Protein AF-A0A939B4P1-F1 (afdb_monomer_lite)

Structure (mmCIF, N/CA/C/O backbone):
data_AF-A0A939B4P1-F1
#
_entry.id   AF-A0A939B4P1-F1
#
loop_
_atom_site.group_PDB
_atom_site.id
_atom_site.type_symbol
_atom_site.label_atom_id
_atom_site.label_alt_id
_atom_site.label_comp_id
_atom_site.label_asym_id
_atom_site.label_entity_id
_atom_site.label_seq_id
_atom_site.pdbx_PDB_ins_code
_atom_site.Cartn_x
_atom_site.Cartn_y
_atom_site.Cartn_z
_atom_site.occupancy
_atom_site.B_iso_or_equiv
_atom_site.auth_seq_id
_atom_site.auth_comp_id
_atom_site.auth_asym_id
_atom_site.auth_atom_id
_atom_site.pdbx_PDB_model_num
ATOM 1 N N . MET A 1 1 ? 17.006 -3.351 -13.598 1.00 72.94 1 MET A N 1
ATOM 2 C CA . MET A 1 1 ? 16.974 -4.811 -13.848 1.00 72.94 1 MET A CA 1
ATOM 3 C C . MET A 1 1 ? 16.605 -5.625 -12.603 1.00 72.94 1 MET A C 1
ATOM 5 O O . MET A 1 1 ? 15.665 -6.398 -12.695 1.00 72.94 1 MET A O 1
ATOM 9 N N . GLY A 1 2 ? 17.254 -5.436 -11.440 1.00 89.44 2 GLY A N 1
ATOM 10 C CA . GLY A 1 2 ? 16.949 -6.223 -10.225 1.00 89.44 2 GLY A CA 1
ATOM 11 C C . GLY A 1 2 ? 15.479 -6.185 -9.780 1.00 89.44 2 GLY A C 1
ATOM 12 O O . GLY A 1 2 ? 14.903 -7.220 -9.478 1.00 89.44 2 GLY A O 1
ATOM 13 N N . VAL A 1 3 ? 14.833 -5.016 -9.844 1.00 92.00 3 VAL A N 1
ATOM 14 C CA . VAL A 1 3 ? 13.393 -4.889 -9.553 1.00 92.00 3 VAL A CA 1
ATOM 15 C C . VAL A 1 3 ? 12.529 -5.643 -10.571 1.00 92.00 3 VAL A C 1
ATOM 17 O O . VAL A 1 3 ? 11.600 -6.336 -10.174 1.00 92.00 3 VAL A O 1
ATOM 20 N N . ALA A 1 4 ? 12.852 -5.551 -11.864 1.00 92.06 4 ALA A N 1
ATOM 21 C CA . ALA A 1 4 ? 12.085 -6.184 -12.938 1.00 92.06 4 ALA A CA 1
ATOM 22 C C . ALA A 1 4 ? 12.086 -7.716 -12.829 1.00 92.06 4 ALA A C 1
ATOM 24 O O . ALA A 1 4 ? 11.032 -8.341 -12.804 1.00 92.06 4 ALA A O 1
ATOM 25 N N . VAL A 1 5 ? 13.268 -8.319 -12.709 1.00 94.06 5 VAL A N 1
ATOM 26 C CA . VAL A 1 5 ? 13.400 -9.784 -12.708 1.00 94.06 5 VAL A CA 1
ATOM 27 C C . VAL A 1 5 ? 13.201 -10.369 -11.308 1.00 94.06 5 VAL A C 1
ATOM 29 O O . VAL A 1 5 ? 12.621 -11.437 -11.165 1.00 94.06 5 VAL A O 1
ATOM 32 N N . GLY A 1 6 ? 13.653 -9.674 -10.260 1.00 93.88 6 GLY A N 1
ATOM 33 C CA . GLY A 1 6 ? 13.606 -10.180 -8.887 1.00 93.88 6 GLY A CA 1
ATOM 34 C C . GLY A 1 6 ? 12.290 -9.908 -8.162 1.00 93.88 6 GLY A C 1
ATOM 35 O O . GLY A 1 6 ? 11.738 -10.809 -7.540 1.00 93.88 6 GLY A O 1
ATOM 36 N N . ASN A 1 7 ? 11.776 -8.676 -8.231 1.00 92.69 7 ASN A N 1
ATOM 37 C CA . ASN A 1 7 ? 10.618 -8.275 -7.422 1.00 92.69 7 ASN A CA 1
ATOM 38 C C . ASN A 1 7 ? 9.295 -8.439 -8.172 1.00 92.69 7 ASN A C 1
ATOM 40 O O . ASN A 1 7 ? 8.315 -8.902 -7.589 1.00 92.69 7 ASN A O 1
ATOM 44 N N . ILE A 1 8 ? 9.272 -8.026 -9.443 1.00 94.62 8 ILE A N 1
ATOM 45 C CA . ILE A 1 8 ? 8.100 -8.154 -10.317 1.00 94.62 8 ILE A CA 1
ATOM 46 C C . ILE A 1 8 ? 7.985 -9.591 -10.840 1.00 94.62 8 ILE A C 1
ATOM 48 O O . ILE A 1 8 ? 6.878 -10.095 -10.991 1.00 94.62 8 ILE A O 1
ATOM 52 N N . GLY A 1 9 ? 9.119 -10.264 -11.069 1.00 94.19 9 GLY A N 1
ATOM 53 C CA . GLY A 1 9 ? 9.151 -11.624 -11.613 1.00 94.19 9 GLY A CA 1
ATOM 54 C C . GLY A 1 9 ? 9.030 -11.671 -13.136 1.00 94.19 9 GLY A C 1
ATOM 55 O O . GLY A 1 9 ? 8.626 -12.691 -13.687 1.00 94.19 9 GLY A O 1
ATOM 56 N N . LEU A 1 10 ? 9.365 -10.576 -13.826 1.00 94.56 10 LEU A N 1
ATOM 57 C CA . LEU A 1 10 ? 9.361 -10.537 -15.284 1.00 94.56 10 LEU A CA 1
ATOM 58 C C . LEU A 1 10 ? 10.518 -11.398 -15.829 1.00 94.56 10 LEU A C 1
ATOM 60 O O . LEU A 1 10 ? 11.664 -11.197 -15.403 1.00 94.56 10 LEU A O 1
ATOM 64 N N . PRO A 1 11 ? 10.273 -12.328 -16.774 1.00 94.94 11 PRO A N 1
ATOM 65 C CA . PRO A 1 11 ? 11.344 -13.080 -17.413 1.00 94.94 11 PRO A CA 1
ATOM 66 C C . PRO A 1 11 ? 12.375 -12.144 -18.045 1.00 94.94 11 PRO A C 1
ATOM 68 O O . PRO A 1 11 ? 12.031 -11.115 -18.623 1.00 94.94 11 PRO A O 1
ATOM 71 N N . TYR A 1 12 ? 13.655 -12.515 -17.975 1.00 94.00 12 TYR A N 1
ATOM 72 C CA . TYR A 1 12 ? 14.743 -11.678 -18.493 1.00 94.00 12 TYR A CA 1
ATOM 73 C C . TYR A 1 12 ? 14.553 -11.310 -19.973 1.00 94.00 12 TYR A C 1
ATOM 75 O O . TYR A 1 12 ? 14.748 -10.159 -20.353 1.00 94.00 12 TYR A O 1
ATOM 83 N N . ASN A 1 13 ? 14.128 -12.276 -20.794 1.00 94.56 13 ASN A N 1
ATOM 84 C CA . ASN A 1 13 ? 13.891 -12.054 -22.220 1.00 94.56 13 ASN A CA 1
ATOM 85 C C . ASN A 1 13 ? 12.765 -11.036 -22.460 1.00 94.56 13 ASN A C 1
ATOM 87 O O . ASN A 1 13 ? 12.908 -10.163 -23.308 1.00 94.56 13 ASN A O 1
ATOM 91 N N . ASP A 1 14 ? 11.689 -11.098 -21.674 1.00 93.38 14 ASP A N 1
ATOM 92 C CA . ASP A 1 14 ? 10.575 -10.156 -21.792 1.00 93.38 14 ASP A CA 1
ATOM 93 C C . ASP A 1 14 ? 11.005 -8.758 -21.346 1.00 93.38 14 ASP A C 1
ATOM 95 O O . ASP A 1 14 ? 10.755 -7.788 -22.053 1.00 93.38 14 ASP A O 1
ATOM 99 N N . PHE A 1 15 ? 11.758 -8.647 -20.245 1.00 93.38 15 PHE A N 1
ATOM 100 C CA . PHE A 1 15 ? 12.327 -7.369 -19.808 1.00 93.38 15 PHE A CA 1
ATOM 101 C C . PHE A 1 15 ? 13.209 -6.720 -20.882 1.00 93.38 15 PHE A C 1
ATOM 103 O O . PHE A 1 15 ? 13.103 -5.521 -21.114 1.00 93.38 15 PHE A O 1
ATOM 110 N N . CYS A 1 16 ? 14.063 -7.499 -21.550 1.00 94.06 16 CYS A N 1
ATOM 111 C CA . CYS A 1 16 ? 14.935 -6.994 -22.612 1.00 94.06 16 CYS A CA 1
ATOM 112 C C . CYS A 1 16 ? 14.185 -6.567 -23.881 1.00 94.06 16 CYS A C 1
ATOM 114 O O . CYS A 1 16 ? 14.764 -5.861 -24.704 1.00 94.06 16 CYS A O 1
ATOM 116 N N . ARG A 1 17 ? 12.932 -7.004 -24.056 1.00 95.69 17 ARG A N 1
ATOM 117 C CA . ARG A 1 17 ? 12.076 -6.636 -25.192 1.00 95.69 17 ARG A CA 1
ATOM 118 C C . ARG A 1 17 ? 11.207 -5.414 -24.917 1.00 95.69 17 ARG A C 1
ATOM 120 O O . ARG A 1 17 ? 10.754 -4.801 -25.876 1.00 95.69 17 ARG A O 1
ATOM 127 N N . LEU A 1 18 ? 10.981 -5.071 -23.648 1.00 95.31 18 LEU A N 1
ATOM 128 C CA . LEU A 1 18 ? 10.217 -3.885 -23.280 1.00 95.31 18 LEU A CA 1
ATOM 129 C C . LEU A 1 18 ? 11.006 -2.611 -23.565 1.00 95.31 18 LEU A C 1
ATOM 131 O O . LEU A 1 18 ? 12.200 -2.496 -23.270 1.00 95.31 18 LEU A O 1
ATOM 135 N N . THR A 1 19 ? 10.295 -1.609 -24.057 1.00 96.00 19 THR A N 1
ATOM 136 C CA . THR A 1 19 ? 10.772 -0.233 -24.045 1.00 96.00 19 THR A CA 1
ATOM 137 C C . THR A 1 19 ? 10.797 0.312 -22.608 1.00 96.00 19 THR A C 1
ATOM 139 O O . THR A 1 19 ? 10.076 -0.175 -21.728 1.00 96.00 19 THR A O 1
ATOM 142 N N . PRO A 1 20 ? 1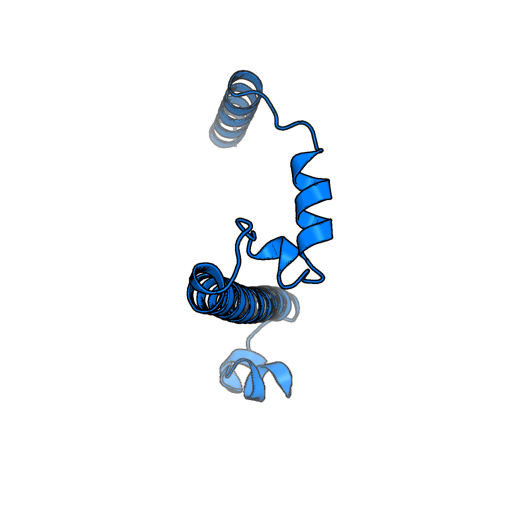1.607 1.351 -22.328 1.00 93.25 20 PRO A N 1
ATOM 143 C CA . PRO A 1 20 ? 11.618 1.988 -21.012 1.00 93.25 20 PRO A CA 1
ATOM 144 C C . PRO A 1 20 ? 10.243 2.508 -20.569 1.00 93.25 20 PRO A C 1
ATOM 146 O O . PRO A 1 20 ? 9.940 2.474 -19.378 1.00 93.25 20 PRO A O 1
ATOM 149 N N . GLU A 1 21 ? 9.417 2.964 -21.512 1.00 96.19 21 GLU A N 1
ATOM 150 C CA . GLU A 1 21 ? 8.063 3.465 -21.254 1.00 96.19 21 GLU A CA 1
ATOM 151 C C . GLU A 1 21 ? 7.108 2.336 -20.854 1.00 96.19 21 GLU A C 1
ATOM 153 O O . GLU A 1 21 ? 6.472 2.409 -19.802 1.00 96.19 21 GLU A O 1
ATOM 158 N N . GLU A 1 22 ? 7.086 1.236 -21.612 1.00 96.25 22 GLU A N 1
ATOM 159 C CA . GLU A 1 22 ? 6.285 0.056 -21.264 1.00 96.25 22 GLU A CA 1
ATOM 160 C C . GLU A 1 22 ? 6.698 -0.519 -19.906 1.00 96.25 22 GLU A C 1
ATOM 162 O O . GLU A 1 22 ? 5.848 -0.857 -19.078 1.00 96.25 22 GLU A O 1
ATOM 167 N N . PHE A 1 23 ? 8.005 -0.579 -19.629 1.00 95.69 23 PHE A N 1
ATOM 168 C CA . PHE A 1 23 ? 8.482 -0.982 -18.310 1.00 95.69 23 PHE A CA 1
ATOM 169 C C . PHE A 1 23 ? 8.046 -0.001 -17.211 1.00 95.69 23 PHE A C 1
ATOM 171 O O . PHE A 1 23 ? 7.725 -0.434 -16.103 1.00 95.69 23 PHE A O 1
ATOM 178 N N . GLY A 1 24 ? 7.996 1.300 -17.508 1.00 95.44 24 GLY A N 1
ATOM 179 C CA . GLY A 1 24 ? 7.465 2.328 -16.614 1.00 95.44 24 GLY A CA 1
ATOM 180 C C . GLY A 1 24 ? 6.025 2.034 -16.193 1.00 95.44 24 GLY A C 1
ATOM 181 O O . GLY A 1 24 ? 5.741 1.998 -14.996 1.00 95.44 24 GLY A O 1
ATOM 182 N N . HIS A 1 25 ? 5.152 1.716 -17.150 1.00 96.56 25 HIS A N 1
ATOM 183 C CA . HIS A 1 25 ? 3.762 1.342 -16.871 1.00 96.56 25 HIS A CA 1
ATOM 184 C C . HIS A 1 25 ? 3.644 0.050 -16.055 1.00 96.56 25 HIS A C 1
ATOM 186 O O . HIS A 1 25 ? 2.869 -0.014 -15.098 1.00 96.56 25 HIS A O 1
ATOM 192 N N . VAL A 1 26 ? 4.443 -0.973 -16.378 1.00 95.69 26 VAL A N 1
ATOM 193 C CA . VAL A 1 26 ? 4.484 -2.225 -15.601 1.00 95.69 26 VAL A CA 1
ATOM 194 C C . VAL A 1 26 ? 4.915 -1.955 -14.158 1.00 95.69 26 VAL A C 1
ATOM 196 O O . VAL A 1 26 ? 4.306 -2.465 -13.215 1.00 95.69 26 VAL A O 1
ATOM 199 N N . TYR A 1 27 ? 5.951 -1.138 -13.967 1.00 95.81 27 TYR A N 1
ATOM 200 C CA . TYR A 1 27 ? 6.448 -0.787 -12.641 1.00 95.81 27 TYR A CA 1
ATOM 201 C C . TYR A 1 27 ? 5.433 0.042 -11.842 1.00 95.81 27 TYR A C 1
ATOM 203 O O . TYR A 1 27 ? 5.230 -0.217 -10.653 1.00 95.81 27 TYR A O 1
ATOM 211 N N . GLU A 1 28 ? 4.761 1.002 -12.477 1.00 97.06 28 GLU A N 1
ATOM 212 C CA . GLU A 1 28 ? 3.708 1.802 -11.850 1.00 97.06 28 GLU A CA 1
ATOM 213 C C . GLU A 1 28 ? 2.546 0.922 -11.377 1.00 97.06 28 GLU A C 1
ATOM 215 O O . GLU A 1 28 ? 2.165 0.990 -10.204 1.00 97.06 28 GLU A O 1
ATOM 220 N N . ALA A 1 29 ? 2.045 0.033 -12.239 1.00 96.50 29 ALA A N 1
ATOM 221 C CA . ALA A 1 29 ? 0.983 -0.905 -11.888 1.00 96.50 29 ALA A CA 1
ATOM 222 C C . ALA A 1 29 ? 1.404 -1.829 -10.734 1.00 96.50 29 ALA A C 1
ATOM 224 O O . ALA A 1 29 ? 0.678 -1.978 -9.750 1.00 96.50 29 ALA A O 1
ATOM 225 N N . TYR A 1 30 ? 2.613 -2.394 -10.806 1.00 96.06 30 TYR A N 1
ATOM 226 C CA . TYR A 1 30 ? 3.160 -3.250 -9.756 1.00 96.06 30 TYR A CA 1
ATOM 227 C C . TYR A 1 30 ? 3.292 -2.518 -8.413 1.00 96.06 30 TYR A C 1
ATOM 229 O O . TYR A 1 30 ? 2.856 -3.026 -7.378 1.00 96.06 30 TYR A O 1
ATOM 237 N N . SER A 1 31 ? 3.891 -1.325 -8.408 1.00 95.94 31 SER A N 1
ATOM 238 C CA . SER A 1 31 ? 4.090 -0.541 -7.184 1.00 95.94 31 SER A CA 1
ATOM 239 C C . SER A 1 31 ? 2.757 -0.111 -6.567 1.00 95.94 31 SER A C 1
ATOM 241 O O . SER A 1 31 ? 2.580 -0.237 -5.354 1.00 95.94 31 SER A O 1
ATOM 243 N N . SER A 1 32 ? 1.790 0.281 -7.402 1.00 96.12 32 SER A N 1
ATOM 244 C CA . SER A 1 32 ? 0.434 0.635 -6.981 1.00 96.12 32 SER A CA 1
ATOM 245 C C . SER A 1 32 ? -0.295 -0.549 -6.351 1.00 96.12 32 SER A C 1
ATOM 247 O O . SER A 1 32 ? -0.880 -0.399 -5.277 1.00 96.12 32 SER A O 1
ATOM 249 N N . GLN A 1 33 ? -0.214 -1.735 -6.964 1.00 96.25 33 GLN A N 1
ATOM 250 C CA . GLN A 1 33 ? -0.810 -2.954 -6.415 1.00 96.25 33 GLN A CA 1
ATOM 251 C C . GLN A 1 33 ? -0.183 -3.316 -5.065 1.00 96.25 33 GLN A C 1
ATOM 253 O O . GLN A 1 33 ? -0.897 -3.542 -4.093 1.00 96.25 33 GLN A O 1
ATOM 258 N N . ARG A 1 34 ? 1.152 -3.291 -4.962 1.00 96.00 34 ARG A N 1
ATOM 259 C CA . ARG A 1 34 ? 1.865 -3.575 -3.705 1.00 96.00 34 ARG A CA 1
ATOM 260 C C . ARG A 1 34 ? 1.471 -2.618 -2.585 1.00 96.00 34 ARG A C 1
ATOM 262 O O . ARG A 1 34 ? 1.305 -3.041 -1.439 1.00 96.00 34 ARG A O 1
ATOM 269 N N . ASP A 1 35 ? 1.333 -1.334 -2.897 1.00 95.56 35 ASP A N 1
ATOM 270 C CA . ASP A 1 35 ? 0.882 -0.348 -1.923 1.00 95.56 35 ASP A CA 1
ATOM 271 C C . ASP A 1 35 ? -0.583 -0.554 -1.528 1.00 95.56 35 ASP A C 1
ATOM 273 O O . ASP A 1 35 ? -0.914 -0.388 -0.351 1.00 95.56 35 ASP A O 1
ATOM 277 N N . ALA A 1 36 ? -1.449 -0.938 -2.468 1.00 95.62 36 ALA A N 1
ATOM 278 C CA . ALA A 1 36 ? -2.839 -1.284 -2.188 1.00 95.62 36 ALA A CA 1
ATOM 279 C C . ALA A 1 36 ? -2.937 -2.513 -1.269 1.00 95.62 36 ALA A C 1
ATOM 281 O O . ALA A 1 36 ? -3.584 -2.425 -0.228 1.00 95.62 36 ALA A O 1
ATOM 282 N N . ASP A 1 37 ? -2.221 -3.596 -1.579 1.00 97.19 37 ASP A N 1
ATOM 283 C CA . ASP A 1 37 ? -2.202 -4.834 -0.787 1.00 97.19 37 ASP A CA 1
ATOM 284 C C . ASP A 1 37 ? -1.673 -4.590 0.630 1.00 97.19 37 ASP A C 1
ATOM 286 O O . ASP A 1 37 ? -2.222 -5.079 1.621 1.00 97.19 37 ASP A O 1
ATOM 290 N N . ARG A 1 38 ? -0.609 -3.784 0.751 1.00 96.31 38 ARG A N 1
ATOM 291 C CA . ARG A 1 38 ? -0.067 -3.385 2.052 1.00 96.31 38 ARG A CA 1
ATOM 292 C C . ARG A 1 38 ? -1.115 -2.624 2.853 1.00 96.31 38 ARG A C 1
ATOM 294 O O . ARG A 1 38 ? -1.327 -2.943 4.021 1.00 96.31 38 ARG A O 1
ATOM 301 N N . LYS A 1 39 ? -1.757 -1.619 2.250 1.00 96.12 39 LYS A N 1
ATOM 302 C CA . LYS A 1 39 ? -2.800 -0.833 2.919 1.00 96.12 39 LYS A CA 1
ATOM 303 C C . LYS A 1 39 ? -3.974 -1.722 3.330 1.00 96.12 39 LYS A C 1
ATOM 305 O O . LYS A 1 39 ? -4.392 -1.628 4.477 1.00 96.12 39 LYS A O 1
ATOM 310 N N . ASP A 1 40 ? -4.442 -2.612 2.457 1.00 97.00 40 ASP A N 1
ATOM 311 C CA . ASP A 1 40 ? -5.523 -3.558 2.758 1.00 97.00 40 ASP A CA 1
ATOM 312 C C . ASP A 1 40 ? -5.183 -4.468 3.945 1.00 97.00 40 ASP A C 1
ATOM 314 O O . ASP A 1 40 ? -5.966 -4.579 4.887 1.00 97.00 40 ASP A O 1
ATOM 318 N N . SER A 1 41 ? -3.977 -5.041 3.968 1.00 97.88 41 SER A N 1
ATOM 319 C CA . SER A 1 41 ? -3.509 -5.867 5.087 1.00 97.88 41 SER A CA 1
ATOM 320 C C . SER A 1 41 ? -3.580 -5.118 6.425 1.00 97.88 41 SER A C 1
ATOM 322 O O . SER A 1 41 ? -4.127 -5.628 7.409 1.00 97.88 41 SER A O 1
ATOM 324 N N . TRP A 1 42 ? -3.110 -3.866 6.451 1.00 97.44 42 TRP A N 1
ATOM 325 C CA . TRP A 1 42 ? -3.195 -3.008 7.634 1.00 97.44 42 TRP A CA 1
ATOM 326 C C . TRP A 1 42 ? -4.639 -2.671 8.022 1.00 97.44 42 TRP A C 1
ATOM 328 O O . TRP A 1 42 ? -4.972 -2.697 9.206 1.00 97.44 42 TRP A O 1
ATOM 338 N N . GLU A 1 43 ? -5.510 -2.391 7.053 1.00 97.44 43 GLU A N 1
ATOM 339 C CA . GLU A 1 43 ? -6.931 -2.117 7.296 1.00 97.44 43 GLU A CA 1
ATOM 340 C C . GLU A 1 43 ? -7.657 -3.334 7.876 1.00 97.44 43 GLU A C 1
ATOM 342 O O . GLU A 1 43 ? -8.389 -3.213 8.861 1.00 97.44 43 GLU A O 1
ATOM 347 N N . ARG A 1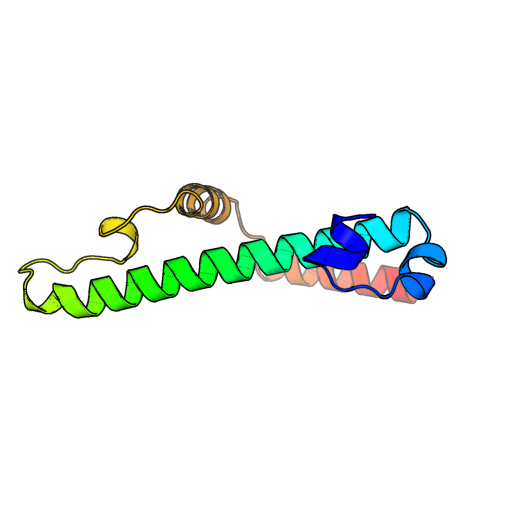 44 ? -7.413 -4.527 7.323 1.00 98.00 44 ARG A N 1
ATOM 348 C CA . ARG A 1 44 ? -7.988 -5.786 7.810 1.00 98.00 44 ARG A CA 1
ATOM 349 C C . ARG A 1 44 ? -7.535 -6.096 9.232 1.00 98.00 44 ARG A C 1
ATOM 351 O O . ARG A 1 44 ? -8.369 -6.431 10.073 1.00 98.00 44 ARG A O 1
ATOM 358 N N . ALA A 1 45 ? -6.243 -5.937 9.522 1.00 98.19 45 ALA A N 1
ATOM 359 C CA . ALA A 1 45 ? -5.704 -6.116 10.869 1.00 98.19 45 ALA A CA 1
ATOM 360 C C . ALA A 1 45 ? -6.308 -5.108 11.861 1.00 98.19 45 ALA A C 1
ATOM 362 O O . ALA A 1 45 ? -6.731 -5.483 12.957 1.00 98.19 45 ALA A O 1
ATOM 363 N N . ARG A 1 46 ? -6.416 -3.837 11.459 1.00 97.88 46 ARG A N 1
ATOM 364 C CA . ARG A 1 46 ? -7.029 -2.764 12.252 1.00 97.88 46 ARG A CA 1
ATOM 365 C C . ARG A 1 46 ? -8.498 -3.048 12.561 1.00 97.88 46 ARG A C 1
ATOM 367 O O . ARG A 1 46 ? -8.921 -2.919 13.712 1.00 97.88 46 ARG A O 1
ATOM 374 N N . LEU A 1 47 ? -9.270 -3.473 11.563 1.00 97.81 47 LEU A N 1
ATOM 375 C CA . LEU A 1 47 ? -10.677 -3.823 11.731 1.00 97.81 47 LEU A CA 1
ATOM 376 C C . LEU A 1 47 ? -10.844 -5.028 12.659 1.00 97.81 47 LEU A C 1
ATOM 378 O O . LEU A 1 47 ? -11.617 -4.955 13.613 1.00 97.81 47 LEU A O 1
ATOM 382 N N . MET A 1 48 ? -10.089 -6.103 12.420 1.00 98.38 48 MET A N 1
ATOM 383 C CA . MET A 1 48 ? -10.135 -7.308 13.248 1.00 98.38 48 MET A CA 1
ATOM 384 C C . MET A 1 48 ? -9.816 -6.986 14.711 1.00 98.38 48 MET A C 1
ATOM 386 O O . MET A 1 48 ? -10.566 -7.360 15.609 1.00 98.38 48 MET A O 1
ATOM 390 N N . THR A 1 49 ? -8.753 -6.213 14.943 1.00 98.06 49 THR A N 1
ATOM 391 C CA . THR A 1 49 ? -8.361 -5.783 16.291 1.00 98.06 49 THR A CA 1
ATOM 392 C C . THR A 1 49 ? -9.469 -4.960 16.944 1.00 98.06 49 THR A C 1
ATOM 394 O O . THR A 1 49 ? -9.802 -5.200 18.099 1.00 98.06 49 THR A O 1
ATOM 397 N N . THR A 1 50 ? -10.101 -4.044 16.199 1.00 98.12 50 THR A N 1
ATOM 398 C CA . THR A 1 50 ? -11.240 -3.248 16.695 1.00 98.12 50 THR A CA 1
ATOM 399 C C . THR A 1 50 ? -12.388 -4.142 17.152 1.00 98.12 50 THR A C 1
ATOM 401 O O . THR A 1 50 ? -12.910 -3.951 18.247 1.00 98.12 50 THR A O 1
ATOM 404 N N . ILE A 1 51 ? -12.755 -5.146 16.351 1.00 97.31 51 ILE A N 1
ATOM 405 C CA . ILE A 1 51 ? -13.821 -6.100 16.685 1.00 97.31 51 ILE A CA 1
ATOM 406 C C . ILE A 1 51 ? -13.467 -6.886 17.952 1.00 97.31 51 ILE A C 1
ATOM 408 O O . ILE A 1 51 ? -14.314 -7.035 18.829 1.00 97.31 51 ILE A O 1
ATOM 412 N N . MET A 1 52 ? -12.219 -7.346 18.073 1.00 98.12 52 MET A N 1
ATOM 413 C CA . MET A 1 52 ? -11.756 -8.134 19.219 1.00 98.12 52 MET A CA 1
ATOM 414 C C . MET A 1 52 ? -11.773 -7.345 20.532 1.00 98.12 52 MET A C 1
ATOM 416 O O . MET A 1 52 ? -12.149 -7.890 21.565 1.00 98.12 52 MET A O 1
ATOM 420 N N . ILE A 1 53 ? -11.393 -6.064 20.516 1.00 97.12 53 ILE A N 1
ATOM 421 C CA . ILE A 1 53 ? -11.329 -5.252 21.743 1.00 97.12 53 ILE A CA 1
ATOM 422 C C . ILE A 1 53 ? -12.668 -4.606 22.113 1.00 97.12 53 ILE A C 1
ATOM 424 O O . ILE A 1 53 ? -12.872 -4.261 23.277 1.00 97.12 53 ILE A O 1
ATOM 428 N N . GLN A 1 54 ? -13.581 -4.421 21.151 1.00 96.00 54 GLN A N 1
ATOM 429 C CA . GLN A 1 54 ? -14.830 -3.681 21.356 1.00 96.00 54 GLN A CA 1
ATOM 430 C C . GLN A 1 54 ? -15.677 -4.183 22.545 1.00 96.00 54 GLN A C 1
ATOM 432 O O . GLN A 1 54 ? -16.200 -3.326 23.261 1.00 96.00 54 GLN A O 1
ATOM 437 N N . PRO A 1 55 ? -15.800 -5.499 22.827 1.00 96.94 55 PRO A N 1
ATOM 438 C CA . PRO A 1 55 ? -16.549 -6.000 23.986 1.00 96.94 55 PRO A CA 1
ATOM 439 C C . PRO A 1 55 ? -15.968 -5.576 25.341 1.00 96.94 55 PRO A C 1
ATOM 441 O O . PRO A 1 55 ? -16.678 -5.557 26.344 1.00 96.94 55 PRO A O 1
ATOM 444 N N . HIS A 1 56 ? -14.683 -5.225 25.382 1.00 97.25 56 HIS A N 1
ATOM 445 C CA . HIS A 1 56 ? -13.975 -4.823 26.597 1.00 97.25 56 HIS A CA 1
ATOM 446 C C . HIS A 1 56 ? -13.994 -3.304 26.823 1.00 97.25 56 HIS A C 1
ATOM 448 O O . HIS A 1 56 ? -13.492 -2.815 27.836 1.00 97.25 56 HIS A O 1
ATOM 454 N N . LEU A 1 57 ? -14.581 -2.541 25.896 1.00 95.88 57 LEU A N 1
ATOM 455 C CA . LEU A 1 57 ? -14.653 -1.086 25.948 1.00 95.88 57 LEU A CA 1
ATOM 456 C C . LEU A 1 57 ? -16.098 -0.627 26.157 1.00 95.88 57 LEU A C 1
ATOM 458 O O . LEU A 1 57 ? -17.010 -1.028 25.443 1.00 95.88 57 LEU A O 1
ATOM 462 N N . LYS A 1 58 ? -16.305 0.298 27.103 1.00 93.88 58 LYS A N 1
ATOM 463 C CA . LYS A 1 58 ? -17.627 0.909 27.350 1.00 93.88 58 LYS A CA 1
ATOM 464 C C . LYS A 1 58 ? -18.080 1.839 26.219 1.00 93.88 58 LYS A C 1
ATOM 466 O O . LYS A 1 58 ? -19.270 2.083 26.062 1.00 93.88 58 LYS A O 1
ATOM 471 N N . LYS A 1 59 ? -17.132 2.410 25.470 1.00 93.88 59 LYS A N 1
ATOM 472 C CA . LYS A 1 59 ? -17.395 3.325 24.352 1.00 93.88 59 LYS A CA 1
ATOM 473 C C . LYS A 1 59 ? -17.195 2.593 23.031 1.00 93.88 59 LYS A C 1
ATOM 475 O O . LYS A 1 59 ? -16.281 1.778 2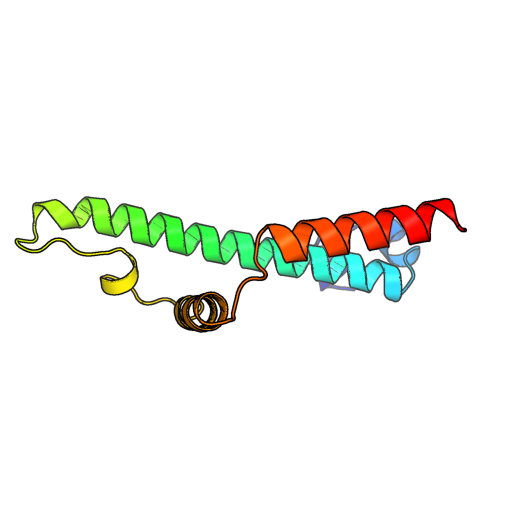2.901 1.00 93.88 59 LYS A O 1
ATOM 480 N N . LYS A 1 60 ? -18.026 2.923 22.042 1.00 92.62 60 LYS A N 1
ATOM 481 C CA . LYS A 1 60 ? -17.832 2.462 20.667 1.00 92.62 60 LYS A CA 1
ATOM 482 C C . LYS A 1 60 ? -16.576 3.118 20.098 1.00 92.62 60 LYS A C 1
ATOM 484 O O . LYS A 1 60 ? -16.469 4.342 20.134 1.00 92.62 60 LYS A O 1
ATOM 489 N N . LEU A 1 61 ? -15.654 2.307 19.598 1.00 94.44 61 LEU A N 1
ATOM 490 C CA . LEU A 1 61 ? -14.399 2.753 19.010 1.00 94.44 61 LEU A CA 1
ATOM 491 C C . LEU A 1 61 ? -14.444 2.513 17.501 1.00 94.44 61 LEU A C 1
ATOM 493 O O . LEU A 1 61 ? -14.828 1.432 17.055 1.00 94.44 61 LEU A O 1
ATOM 497 N N . THR A 1 62 ? -14.071 3.512 16.702 1.00 94.50 62 THR A N 1
ATOM 498 C CA . THR A 1 62 ? -13.895 3.296 15.260 1.00 94.50 62 THR A CA 1
ATOM 499 C C . THR A 1 62 ? -12.491 2.763 14.962 1.00 94.50 62 THR A C 1
ATOM 501 O O . THR A 1 62 ? -11.549 3.082 15.692 1.00 94.50 62 THR A O 1
ATOM 504 N N . PRO A 1 63 ? -12.301 2.005 13.866 1.00 95.75 63 PRO A N 1
ATOM 505 C CA . PRO A 1 63 ? -10.976 1.534 13.466 1.00 95.75 63 PRO A CA 1
ATOM 506 C C . PRO A 1 63 ? -9.933 2.660 13.365 1.00 95.75 63 PRO A C 1
ATOM 508 O O . PRO A 1 63 ? -8.800 2.497 13.808 1.00 95.75 63 PRO A O 1
ATOM 511 N N . GLN A 1 64 ? -10.323 3.833 12.859 1.00 94.88 64 GLN A N 1
ATOM 512 C CA . GLN A 1 64 ? -9.444 4.999 12.716 1.00 94.88 64 GLN A CA 1
ATOM 513 C C . GLN A 1 64 ? -9.056 5.623 14.063 1.00 94.88 64 GLN A C 1
ATOM 515 O O . GLN A 1 64 ? -7.951 6.138 14.197 1.00 94.88 64 GLN A O 1
ATOM 520 N N . GLN A 1 65 ? -9.945 5.569 15.061 1.00 93.69 65 GLN A N 1
ATOM 521 C CA . GLN A 1 65 ? -9.632 6.002 16.425 1.00 93.69 65 GLN A CA 1
ATOM 522 C C . GLN A 1 65 ? -8.718 5.010 17.145 1.00 93.69 65 GLN A C 1
ATOM 524 O O . GLN A 1 65 ? -7.904 5.429 17.963 1.00 93.69 65 GLN A O 1
ATOM 529 N N . LEU A 1 66 ? -8.856 3.711 16.855 1.00 94.88 66 LEU A N 1
ATOM 530 C CA . LEU A 1 66 ? -7.993 2.679 17.424 1.00 94.88 66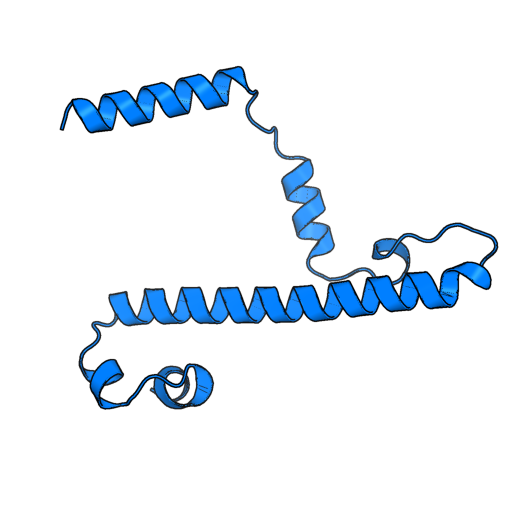 LEU A CA 1
ATOM 531 C C . LEU A 1 66 ? -6.548 2.825 16.941 1.00 94.88 66 LEU A C 1
ATOM 533 O O . LEU A 1 66 ? -5.624 2.800 17.749 1.00 94.88 66 LEU A O 1
ATOM 537 N N . LEU A 1 67 ? -6.357 2.932 15.625 1.00 95.12 67 LEU A N 1
ATOM 538 C CA . LEU A 1 67 ? -5.036 3.018 15.016 1.00 95.12 67 LEU A CA 1
ATOM 539 C C . LEU A 1 67 ? -5.072 3.981 13.820 1.00 95.12 67 LEU A C 1
ATOM 541 O O . LEU A 1 67 ? -5.473 3.569 12.725 1.00 95.12 67 LEU A O 1
ATOM 545 N N . PRO A 1 68 ? -4.664 5.249 13.994 1.00 94.69 68 PRO A N 1
ATOM 546 C CA . PRO A 1 68 ? -4.572 6.188 12.885 1.00 94.69 68 PRO A CA 1
ATOM 547 C C . PRO A 1 68 ? -3.436 5.771 11.947 1.00 94.69 68 PRO A C 1
ATOM 549 O O . PRO A 1 68 ? -2.289 5.617 12.369 1.00 94.69 68 PRO A O 1
ATOM 552 N N . LEU A 1 69 ? -3.753 5.576 10.667 1.00 95.19 69 LEU A N 1
ATOM 553 C CA . LEU A 1 69 ? -2.786 5.186 9.643 1.00 95.19 69 LEU A CA 1
ATOM 554 C C . LEU A 1 69 ? -2.392 6.406 8.794 1.00 95.19 69 LEU A C 1
ATOM 556 O O . LEU A 1 69 ? -3.213 7.303 8.585 1.00 95.19 69 LEU A O 1
ATOM 560 N N . PRO A 1 70 ? -1.166 6.454 8.234 1.00 91.38 70 PRO A N 1
ATOM 561 C CA . PRO A 1 70 ? -0.671 7.639 7.521 1.00 91.38 70 PRO A CA 1
ATOM 562 C C . PRO A 1 70 ? -1.544 8.091 6.338 1.00 91.38 70 PRO A C 1
ATOM 564 O O . PRO A 1 70 ? -1.559 9.267 5.982 1.00 91.38 70 PRO A O 1
ATOM 567 N N . TRP A 1 71 ? -2.286 7.169 5.718 1.00 90.69 71 TRP A N 1
ATOM 568 C CA . TRP A 1 71 ? -3.156 7.454 4.573 1.00 90.69 71 TRP A CA 1
ATOM 569 C C . TRP A 1 71 ? -4.581 7.887 4.948 1.00 90.69 71 TRP A C 1
ATOM 571 O O . TRP A 1 71 ? -5.352 8.239 4.054 1.00 90.69 71 TRP A O 1
ATOM 581 N N . ASP A 1 72 ? -4.947 7.917 6.231 1.00 90.94 72 ASP A N 1
ATOM 582 C CA . ASP A 1 72 ? -6.262 8.416 6.653 1.00 90.94 72 ASP A CA 1
ATOM 583 C C . ASP A 1 72 ? -6.383 9.937 6.421 1.00 90.94 72 ASP A C 1
ATOM 585 O O . ASP A 1 72 ? -7.419 10.418 5.959 1.00 90.94 72 ASP A O 1
ATOM 589 N N . ALA A 1 73 ? -5.295 10.693 6.619 1.00 82.19 73 ALA A N 1
ATOM 590 C CA . ALA A 1 73 ? -5.250 12.136 6.351 1.00 82.19 73 ALA A CA 1
ATOM 591 C C . ALA A 1 73 ? -5.473 12.472 4.863 1.00 82.19 73 ALA A C 1
ATOM 593 O O . ALA A 1 73 ? -6.128 13.458 4.523 1.00 82.19 73 ALA A O 1
ATOM 594 N N . GLN A 1 74 ? -4.987 11.614 3.959 1.00 75.56 74 GLN A N 1
ATOM 595 C CA . GLN A 1 74 ? -5.185 11.774 2.515 1.00 75.56 74 GLN A CA 1
ATOM 596 C C . GLN A 1 74 ? -6.659 11.598 2.118 1.00 75.56 74 GLN A C 1
ATOM 598 O O . GLN A 1 74 ? -7.141 12.270 1.205 1.00 75.56 74 GLN A O 1
ATOM 603 N N . ARG A 1 75 ? -7.397 10.716 2.808 1.00 66.69 75 ARG A N 1
ATOM 604 C CA . ARG A 1 75 ? -8.835 10.506 2.566 1.00 66.69 75 ARG A CA 1
ATOM 605 C C . ARG A 1 75 ? -9.671 11.691 3.044 1.00 66.69 75 ARG A C 1
ATO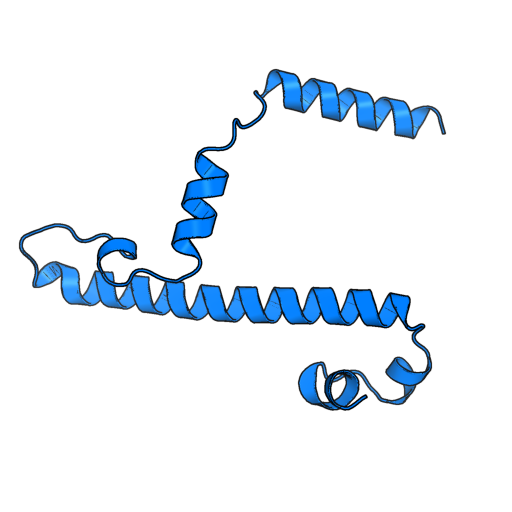M 607 O O . ARG A 1 75 ? -10.591 12.085 2.334 1.00 66.69 75 ARG A O 1
ATOM 614 N N . ALA A 1 76 ? -9.318 12.290 4.183 1.00 63.88 76 ALA A N 1
ATOM 615 C CA . ALA A 1 76 ? -9.986 13.492 4.684 1.00 63.88 76 ALA A CA 1
ATOM 616 C C . ALA A 1 76 ? -9.888 14.659 3.683 1.00 63.88 76 ALA A C 1
ATOM 618 O O . ALA A 1 76 ? -10.880 15.333 3.416 1.00 63.88 76 ALA A O 1
ATOM 619 N N . HIS A 1 77 ? -8.725 14.838 3.048 1.00 60.72 77 HIS A N 1
ATOM 620 C CA . HIS A 1 77 ? -8.556 15.839 1.993 1.00 60.72 77 HIS A CA 1
ATOM 621 C C . HIS A 1 77 ? -9.407 15.561 0.745 1.00 60.72 77 HIS A C 1
ATOM 623 O O . HIS A 1 77 ? -9.991 16.491 0.197 1.00 60.72 77 HIS A O 1
ATOM 629 N N . LYS A 1 78 ? -9.519 14.299 0.302 1.00 60.03 78 LYS A N 1
ATOM 630 C CA . LYS A 1 78 ? -10.356 13.941 -0.861 1.00 60.03 78 LYS A CA 1
ATOM 631 C C . LYS A 1 78 ? -11.855 14.106 -0.597 1.00 60.03 78 LYS A C 1
ATOM 633 O O . LYS A 1 78 ? -12.576 14.484 -1.511 1.00 60.03 78 LYS A O 1
ATOM 638 N N . ALA A 1 79 ? -12.317 13.836 0.624 1.00 60.41 79 ALA A N 1
ATOM 639 C CA . ALA A 1 79 ? -13.722 13.998 1.005 1.00 60.41 79 ALA A CA 1
ATOM 640 C C . ALA A 1 79 ? -14.168 15.470 1.043 1.00 60.41 79 ALA A C 1
ATOM 642 O O . ALA A 1 79 ? -15.332 15.761 0.793 1.00 60.41 79 ALA A O 1
ATOM 643 N N . ASN A 1 80 ? -13.238 16.389 1.316 1.00 60.59 80 ASN A N 1
ATOM 644 C CA . ASN A 1 80 ? -13.501 17.829 1.342 1.00 60.59 80 ASN A CA 1
ATOM 645 C C . ASN A 1 80 ? -13.434 18.493 -0.041 1.00 60.59 80 ASN A C 1
ATOM 647 O O . ASN A 1 80 ? -13.715 19.685 -0.151 1.00 60.59 80 ASN A O 1
ATOM 651 N N . ASN A 1 81 ? -13.048 17.762 -1.090 1.00 62.34 81 ASN A N 1
ATOM 652 C CA . ASN A 1 81 ? -13.057 18.303 -2.442 1.00 62.34 81 ASN A CA 1
ATOM 653 C C . ASN A 1 81 ? -14.493 18.227 -2.993 1.00 62.34 81 ASN A C 1
ATOM 655 O O . ASN A 1 81 ? -15.111 17.164 -2.870 1.00 62.34 81 ASN A O 1
ATOM 659 N N . PRO A 1 82 ? -15.045 19.301 -3.587 1.00 65.12 82 PRO A N 1
ATOM 660 C CA . PRO A 1 82 ? -16.396 19.272 -4.134 1.00 65.12 82 PRO A CA 1
ATOM 661 C C . PRO A 1 82 ? -16.493 18.167 -5.188 1.00 65.12 82 PRO A C 1
ATOM 663 O O . PRO A 1 82 ? -15.789 18.192 -6.199 1.00 65.12 82 PRO A O 1
ATOM 666 N N . GLN A 1 83 ? -17.334 17.165 -4.925 1.00 68.44 83 GLN A N 1
ATOM 667 C CA . GLN A 1 83 ? -17.647 16.166 -5.936 1.00 68.44 83 GLN A CA 1
ATOM 668 C C . GLN A 1 83 ? -18.606 16.790 -6.950 1.00 68.44 83 GLN A C 1
ATOM 670 O O . GLN A 1 83 ? -19.580 17.421 -6.528 1.00 68.44 83 GLN A O 1
ATOM 675 N N . PRO A 1 84 ? -18.343 16.637 -8.261 1.00 70.50 84 PRO A N 1
ATOM 676 C CA . PRO A 1 84 ? -19.256 17.118 -9.282 1.00 70.50 84 PRO A CA 1
ATOM 677 C C . PRO A 1 84 ? -20.622 16.473 -9.072 1.00 70.50 84 PRO A C 1
ATOM 679 O O . PRO A 1 84 ? -20.742 15.286 -8.755 1.00 70.50 84 PRO A O 1
ATOM 682 N N . THR A 1 85 ? -21.662 17.276 -9.224 1.00 76.19 85 THR A N 1
ATOM 683 C CA . THR A 1 85 ? -23.038 16.811 -9.103 1.00 76.19 85 THR A CA 1
ATOM 684 C C . THR A 1 85 ? -23.340 15.757 -10.173 1.00 76.19 85 THR A C 1
ATOM 686 O O . THR A 1 85 ? -22.667 15.647 -11.204 1.00 76.19 85 THR A O 1
ATOM 689 N N . ALA A 1 86 ? -24.384 14.954 -9.949 1.00 73.75 86 ALA A N 1
ATOM 690 C CA . ALA A 1 86 ? -24.791 13.926 -10.907 1.00 73.75 86 ALA A CA 1
ATOM 691 C C . ALA A 1 86 ? -25.155 14.508 -12.290 1.00 73.75 86 ALA A C 1
ATOM 693 O O . ALA A 1 86 ? -25.039 13.804 -13.288 1.00 73.75 86 ALA A O 1
ATOM 694 N N . ALA A 1 87 ? -25.573 15.778 -12.352 1.00 77.69 87 ALA A N 1
ATOM 695 C CA . ALA A 1 87 ? -25.837 16.494 -13.599 1.00 77.69 87 ALA A CA 1
ATOM 696 C C . ALA A 1 87 ? -24.533 16.843 -14.337 1.00 77.69 87 ALA A C 1
ATOM 698 O O . ALA A 1 87 ? -24.370 16.463 -15.491 1.00 77.69 87 ALA A O 1
ATOM 699 N N . GLU A 1 88 ? -23.564 17.445 -13.642 1.00 79.44 88 GLU A N 1
ATOM 700 C CA . GLU A 1 88 ? -22.251 17.793 -14.213 1.00 79.44 88 GLU A CA 1
ATOM 701 C C . GLU A 1 88 ? -21.460 16.556 -14.668 1.00 79.44 88 GLU A C 1
ATOM 703 O O . GLU A 1 88 ? -20.697 16.606 -15.630 1.00 79.44 88 GLU A O 1
ATOM 708 N N . SER A 1 89 ? -21.645 15.418 -13.993 1.00 76.00 89 SER A N 1
ATOM 709 C CA . SER A 1 89 ? -21.014 14.151 -14.387 1.00 76.00 89 SER A CA 1
ATOM 710 C C . SER A 1 89 ? -21.628 13.558 -15.661 1.00 76.00 89 SER A C 1
ATOM 712 O O . SER A 1 89 ? -20.904 12.956 -16.452 1.00 76.00 89 SER A O 1
ATOM 714 N N . LYS A 1 90 ? -22.941 13.732 -15.875 1.00 80.00 90 LYS A N 1
ATOM 715 C CA . LYS A 1 90 ? -23.628 13.291 -17.102 1.00 80.00 90 LYS A CA 1
ATOM 716 C C . LYS A 1 90 ? -23.226 14.141 -18.300 1.00 80.00 90 LYS A C 1
ATOM 718 O O . LYS A 1 90 ? -22.882 13.584 -19.332 1.00 80.00 90 LYS A O 1
ATOM 723 N N . GLU A 1 91 ? -23.182 15.458 -18.129 1.00 84.56 91 GLU A N 1
ATOM 724 C CA . GLU A 1 91 ? -22.798 16.391 -19.193 1.00 84.56 91 GLU A CA 1
ATOM 725 C C . GLU A 1 91 ? -21.360 16.135 -19.680 1.00 84.56 91 GLU A C 1
ATOM 727 O O . GLU A 1 91 ? -21.117 16.020 -20.878 1.00 84.56 91 GLU A O 1
ATOM 732 N N . ARG A 1 92 ? -20.416 15.900 -18.755 1.00 81.00 92 ARG A N 1
ATOM 733 C CA . ARG A 1 92 ? -19.040 15.496 -19.105 1.00 81.00 92 ARG A CA 1
ATOM 734 C C . ARG A 1 92 ? -18.972 14.164 -19.849 1.00 81.00 92 ARG A C 1
ATOM 736 O O . ARG A 1 92 ? -18.095 13.978 -20.687 1.00 81.00 92 ARG A O 1
ATOM 743 N N . PHE A 1 93 ? -19.847 13.219 -19.514 1.00 82.69 93 PHE A N 1
ATOM 744 C CA . PHE A 1 93 ? -19.890 11.916 -20.174 1.00 82.69 93 PHE A CA 1
ATOM 745 C C . PHE A 1 93 ? -20.456 12.028 -21.597 1.00 82.69 93 PHE A C 1
ATOM 747 O O . PHE A 1 93 ? -19.895 11.451 -22.526 1.00 82.69 93 PHE A O 1
ATOM 754 N N . GLU A 1 94 ? -21.510 12.824 -21.782 1.00 87.12 94 GLU A N 1
ATOM 755 C CA . GLU A 1 94 ? -22.086 13.134 -23.096 1.00 87.12 94 GLU A CA 1
ATOM 756 C C . GLU A 1 94 ? -21.081 13.872 -23.997 1.00 87.12 94 GLU A C 1
ATOM 758 O O . GLU A 1 94 ? -20.946 13.543 -25.175 1.00 87.12 94 GLU A O 1
ATOM 763 N N . GLU A 1 95 ? -20.295 14.798 -23.441 1.00 85.44 95 GLU A N 1
ATOM 764 C CA . GLU A 1 95 ? -19.220 15.488 -24.165 1.00 85.44 95 GLU A CA 1
ATOM 765 C C . GLU A 1 95 ? -18.101 14.528 -24.622 1.00 85.44 95 GLU A C 1
ATOM 767 O O . GLU A 1 95 ? -17.603 14.634 -25.746 1.00 85.44 95 GLU A O 1
ATOM 772 N N . MET A 1 96 ? -17.721 13.553 -23.783 1.00 83.50 96 MET A N 1
ATOM 773 C CA . MET A 1 96 ? -16.736 12.523 -24.150 1.00 83.50 96 MET A CA 1
ATOM 774 C C . MET A 1 96 ? -17.238 11.603 -25.267 1.00 83.50 96 MET A C 1
ATOM 776 O O . MET A 1 96 ? -16.460 11.253 -26.158 1.00 83.50 96 MET A O 1
ATOM 780 N N . LEU A 1 97 ? -18.521 11.226 -25.238 1.00 84.75 97 LEU A N 1
ATOM 781 C CA . LEU A 1 97 ? -19.138 10.430 -26.301 1.00 84.75 97 LEU A CA 1
ATOM 782 C C . LEU A 1 97 ? -19.110 11.189 -27.628 1.00 84.75 97 LEU A C 1
ATOM 784 O O . LEU A 1 97 ? -18.627 10.652 -28.621 1.00 84.75 97 LEU A O 1
ATOM 788 N N . ARG A 1 98 ? -19.492 12.472 -27.623 1.00 86.38 98 ARG A N 1
ATOM 789 C CA . ARG A 1 98 ? -19.500 13.294 -28.840 1.00 86.38 98 ARG A CA 1
ATOM 790 C C . ARG A 1 98 ? -18.112 13.445 -29.466 1.00 86.38 98 ARG A C 1
ATOM 792 O O . ARG A 1 98 ? -17.962 13.316 -30.673 1.00 86.38 98 ARG A O 1
ATOM 799 N N . ARG A 1 99 ? -17.070 13.627 -28.644 1.00 79.31 99 ARG A N 1
ATOM 800 C CA . ARG A 1 99 ? -15.668 13.66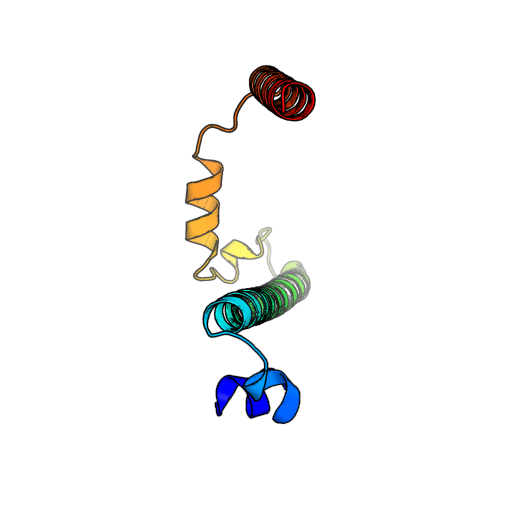6 -29.111 1.00 79.31 99 ARG A CA 1
ATOM 801 C C . ARG A 1 99 ? -15.172 12.350 -29.706 1.00 79.31 99 ARG A C 1
ATOM 803 O O . ARG A 1 99 ? -14.208 12.374 -30.461 1.00 79.31 99 ARG A O 1
ATOM 810 N N . THR A 1 100 ? -15.776 11.229 -29.324 1.00 75.12 100 THR A N 1
ATOM 811 C CA . THR A 1 100 ? -15.399 9.893 -29.809 1.00 75.12 100 THR A CA 1
ATOM 812 C C . THR A 1 100 ? -16.150 9.531 -31.093 1.00 75.12 100 THR A C 1
ATOM 814 O O . THR A 1 100 ? -15.654 8.739 -31.880 1.00 75.12 100 THR A O 1
ATOM 817 N N . GLU A 1 101 ? -17.327 10.118 -31.320 1.00 67.88 101 GLU A N 1
ATOM 818 C CA . GLU A 1 101 ? -18.118 9.952 -32.549 1.00 67.88 101 GLU A CA 1
ATOM 819 C C . GLU A 1 101 ? -17.669 10.887 -33.689 1.00 67.88 101 GLU A C 1
ATOM 821 O O . GLU A 1 101 ? -17.914 10.597 -34.858 1.00 67.88 101 GLU A O 1
ATOM 826 N N . GLU A 1 102 ? -17.015 12.006 -33.363 1.00 62.94 102 GLU A N 1
ATOM 827 C CA . GLU A 1 102 ? -16.520 13.007 -34.323 1.00 62.94 102 GLU A CA 1
ATOM 828 C C . GLU A 1 102 ? -15.091 12.725 -34.861 1.00 62.94 102 GLU A C 1
ATOM 830 O O . GLU A 1 102 ? -14.609 13.491 -35.699 1.00 62.94 102 GLU A O 1
ATOM 835 N N . GLY A 1 103 ? -14.407 11.662 -34.410 1.00 46.69 103 GLY A N 1
ATOM 836 C CA . GLY A 1 103 ? -13.034 11.295 -34.815 1.00 46.69 103 GLY A CA 1
ATOM 837 C C . GLY A 1 103 ? -12.926 9.893 -35.399 1.00 46.69 103 GLY A C 1
ATOM 838 O O . GLY A 1 103 ? -12.097 9.721 -36.321 1.00 46.69 103 GLY A O 1
#

Secondary structure (DSSP, 8-state):
-HIIIIII---HHHHHHS-HHHHHHHHHHHHHHHHHHHHHHHHHHHHHHHHHHGGG-SS---HHHHS--TTHHHHHHHHTSPPPPHHHHHHHHHHHHHHHH--

Foldseek 3Di:
DCCQCPVLVHDPVVVVVDDPVRVVVSVVVVVVVVVVVVVVVVLVVLVVVLVVCQVVDPDRDDSCNSPPDPCVVVVVVVVPPDDDDPVRVVVVVVVVVVVVVVD

Organism: NCBI:txid1841864

pLDDT: mean 88.44, std 11.78, range [46.69, 98.38]

Radius of gyration: 21.76 Å; chains: 1; bounding box: 43×32×62 Å

Sequence (103 aa):
MGVAVGNIGLPYNDFCRLTPEEFGHVYEAYSSQRDADRKDSWERARLMTTIMIQPHLKKKLTPQQLLPLPWDAQRAHKANNPQPTAAESKERFEEMLRRTEEG